Protein AF-A0AA38J2L6-F1 (afdb_monomer)

Radius of gyration: 23.01 Å; Cα contacts (8 Å, |Δi|>4): 54; chains: 1; bounding box: 29×36×62 Å

Sequence (92 aa):
MVNFSNSEHVDMVIFYGIADGNARLSRELWIEHFPNRAISCARTFTSMVQHLRYHGTFKPQTHNLNRNRTERILQAEKQILDRVEEDPNIST

Structure (mmCIF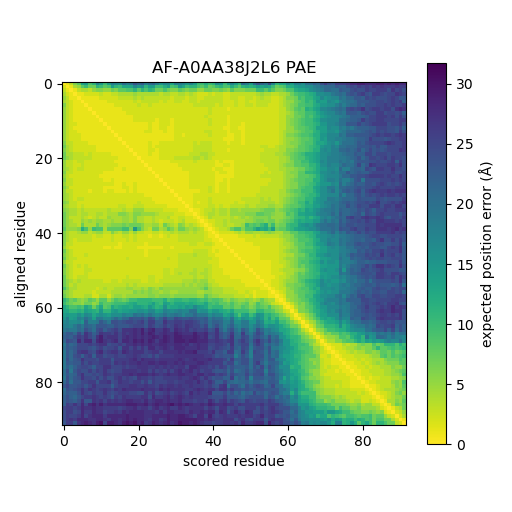, N/CA/C/O backbone):
data_AF-A0AA38J2L6-F1
#
_entry.id   AF-A0AA38J2L6-F1
#
loop_
_atom_site.group_PDB
_atom_site.id
_atom_site.type_symbol
_atom_site.label_atom_id
_atom_site.label_alt_id
_atom_site.label_comp_id
_atom_site.label_asym_id
_atom_site.label_entity_id
_atom_site.label_seq_id
_atom_site.pdbx_PDB_ins_code
_atom_site.Cartn_x
_atom_site.Cartn_y
_atom_site.Cartn_z
_atom_site.occupancy
_atom_site.B_iso_or_equiv
_atom_site.auth_seq_id
_atom_site.auth_comp_id
_atom_site.auth_asym_id
_atom_site.auth_atom_id
_atom_site.pdbx_PDB_model_num
ATOM 1 N N . MET A 1 1 ? 3.246 8.384 8.714 1.00 55.06 1 MET A N 1
ATOM 2 C CA . MET A 1 1 ? 2.990 7.380 7.656 1.00 55.06 1 MET A CA 1
ATOM 3 C C . MET A 1 1 ? 2.587 8.162 6.416 1.00 55.06 1 MET A C 1
ATOM 5 O O . MET A 1 1 ? 1.842 9.118 6.578 1.00 55.06 1 MET A O 1
ATOM 9 N N . VAL A 1 2 ? 3.147 7.873 5.240 1.00 69.69 2 VAL A N 1
ATOM 10 C CA . VAL A 1 2 ? 2.793 8.610 4.011 1.00 69.69 2 VAL A CA 1
ATOM 11 C C . VAL A 1 2 ? 1.325 8.333 3.684 1.00 69.69 2 VAL A C 1
ATOM 13 O 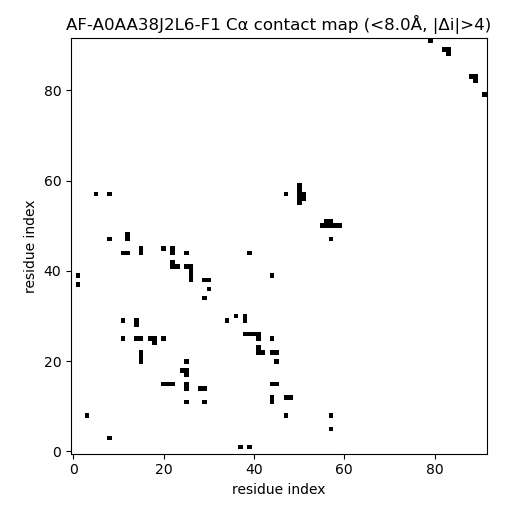O . VAL A 1 2 ? 0.921 7.171 3.654 1.00 69.69 2 VAL A O 1
ATOM 16 N N . ASN A 1 3 ? 0.538 9.388 3.476 1.00 81.31 3 ASN A N 1
ATOM 17 C CA . ASN A 1 3 ? -0.861 9.272 3.079 1.00 81.31 3 ASN A CA 1
ATOM 18 C C . ASN A 1 3 ? -0.937 9.256 1.554 1.00 81.31 3 ASN A C 1
ATOM 20 O O . ASN A 1 3 ? -0.791 10.296 0.920 1.00 81.31 3 ASN A O 1
ATOM 24 N N . PHE A 1 4 ? -1.157 8.076 0.984 1.00 87.44 4 PHE A N 1
ATOM 25 C CA . PHE A 1 4 ? -1.389 7.919 -0.448 1.00 87.44 4 PHE A CA 1
ATOM 26 C C . PHE A 1 4 ? -2.850 8.232 -0.787 1.00 87.44 4 PHE A C 1
ATOM 28 O O . PHE A 1 4 ? -3.767 7.938 -0.016 1.00 87.44 4 PHE A O 1
ATOM 35 N N . SER A 1 5 ? -3.087 8.821 -1.951 1.00 90.62 5 SER A N 1
ATOM 36 C CA . SER A 1 5 ? -4.429 8.990 -2.513 1.00 90.62 5 SER A CA 1
ATOM 37 C C . SER A 1 5 ? -5.016 7.643 -2.952 1.00 90.62 5 SER A C 1
ATOM 39 O O . SER A 1 5 ? -4.288 6.673 -3.153 1.00 90.62 5 SER A O 1
ATOM 41 N N . ASN A 1 6 ? -6.336 7.549 -3.141 1.00 90.50 6 ASN A N 1
ATOM 42 C CA . ASN A 1 6 ? -6.944 6.318 -3.669 1.00 90.50 6 ASN A CA 1
ATOM 43 C C . ASN A 1 6 ? -6.400 5.948 -5.061 1.00 90.50 6 ASN A C 1
ATOM 45 O O . ASN A 1 6 ? -6.257 4.766 -5.348 1.00 90.50 6 ASN A O 1
ATOM 49 N N . SER A 1 7 ? -6.062 6.937 -5.899 1.00 92.69 7 SER A N 1
ATOM 50 C CA . SER A 1 7 ? -5.432 6.684 -7.203 1.00 92.69 7 SER A CA 1
ATOM 51 C C . SER A 1 7 ? -4.083 5.994 -7.031 1.00 92.69 7 SER A C 1
ATOM 53 O O . SER A 1 7 ? -3.825 4.978 -7.663 1.00 92.69 7 SER A O 1
ATOM 55 N N . GLU A 1 8 ? -3.247 6.498 -6.122 1.00 93.06 8 GLU A N 1
ATOM 56 C CA . GLU A 1 8 ? -1.947 5.888 -5.841 1.00 93.06 8 GLU A CA 1
ATOM 57 C C . GLU A 1 8 ? -2.089 4.495 -5.226 1.00 93.06 8 GLU A C 1
ATOM 59 O O . GLU A 1 8 ? -1.315 3.606 -5.559 1.00 93.06 8 GLU A O 1
ATOM 64 N N . HIS A 1 9 ? -3.091 4.273 -4.373 1.00 92.44 9 HIS A N 1
ATOM 65 C CA . HIS A 1 9 ? -3.384 2.943 -3.841 1.00 92.44 9 HIS A CA 1
ATOM 66 C C . HIS A 1 9 ? -3.735 1.940 -4.949 1.00 92.44 9 HI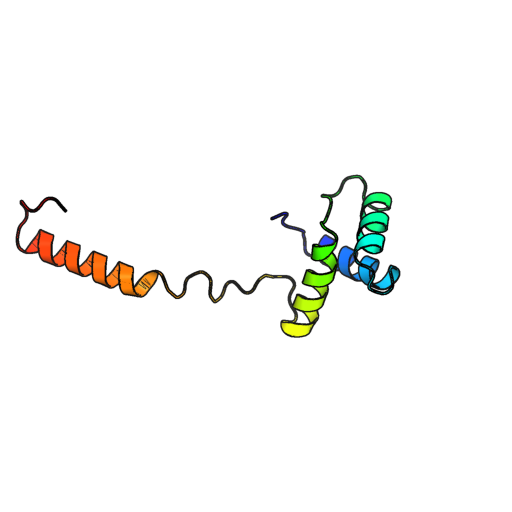S A C 1
ATOM 68 O O . HIS A 1 9 ? -3.253 0.808 -4.923 1.00 92.44 9 HIS A O 1
ATOM 74 N N . VAL A 1 10 ? -4.556 2.344 -5.923 1.00 94.50 10 VAL A N 1
ATOM 75 C CA . VAL A 1 10 ? -4.908 1.497 -7.072 1.00 94.50 10 VAL A CA 1
ATOM 76 C C . VAL A 1 10 ? -3.670 1.189 -7.907 1.00 94.50 10 VAL A C 1
ATOM 78 O O . VAL A 1 10 ? -3.411 0.019 -8.189 1.00 94.50 10 VAL A O 1
ATOM 81 N N . ASP A 1 11 ? -2.868 2.205 -8.221 1.00 95.25 11 ASP A N 1
ATOM 82 C CA . ASP A 1 11 ? -1.619 2.022 -8.960 1.00 95.25 11 ASP A CA 1
ATOM 83 C C . ASP A 1 11 ? -0.689 1.042 -8.219 1.00 95.25 11 ASP A C 1
ATOM 85 O O . ASP A 1 11 ? -0.150 0.117 -8.821 1.00 95.25 11 ASP A O 1
ATOM 89 N N . MET A 1 12 ? -0.559 1.151 -6.892 1.00 94.19 12 MET A N 1
ATOM 90 C CA . MET A 1 12 ? 0.249 0.211 -6.106 1.00 94.19 12 MET A CA 1
ATOM 91 C C . MET A 1 12 ? -0.260 -1.230 -6.187 1.00 94.19 12 MET A C 1
ATOM 93 O O . MET A 1 12 ? 0.550 -2.151 -6.286 1.00 94.19 12 MET A O 1
ATOM 97 N N . VAL A 1 13 ? -1.577 -1.450 -6.170 1.00 95.69 13 VAL A N 1
ATOM 98 C CA . VAL A 1 13 ? -2.156 -2.795 -6.336 1.00 95.69 13 VAL A CA 1
ATOM 99 C C . VAL A 1 13 ? -1.848 -3.354 -7.727 1.00 95.69 13 VAL A C 1
ATOM 101 O O . VAL A 1 13 ? -1.492 -4.527 -7.838 1.00 95.69 13 VAL A O 1
ATOM 104 N N . ILE A 1 14 ? -1.922 -2.520 -8.769 1.00 96.62 14 ILE A N 1
ATOM 105 C CA . ILE A 1 14 ? -1.574 -2.907 -10.144 1.00 96.62 14 ILE A CA 1
ATOM 106 C C . ILE A 1 14 ? -0.100 -3.320 -10.221 1.00 96.62 14 ILE A C 1
ATOM 108 O O . ILE A 1 14 ? 0.201 -4.417 -10.686 1.00 96.62 14 ILE A O 1
ATOM 112 N N . PHE A 1 15 ? 0.815 -2.498 -9.700 1.00 96.25 15 PHE A N 1
ATOM 113 C CA . PHE A 1 15 ? 2.249 -2.804 -9.697 1.00 96.25 15 PHE A CA 1
ATOM 114 C C . PHE A 1 15 ? 2.599 -4.034 -8.856 1.00 96.25 15 PHE A C 1
ATOM 116 O O . PHE A 1 15 ? 3.480 -4.802 -9.237 1.00 96.25 15 PHE A O 1
ATOM 123 N N . TYR A 1 16 ? 1.875 -4.272 -7.761 1.00 96.81 16 TYR A N 1
ATOM 124 C CA . TYR A 1 16 ? 2.011 -5.505 -6.989 1.00 96.81 16 TYR A CA 1
ATOM 125 C C . TYR A 1 16 ? 1.576 -6.744 -7.776 1.00 96.81 16 TYR A C 1
ATOM 127 O O . TYR A 1 16 ? 2.199 -7.797 -7.649 1.00 96.81 16 TYR A O 1
ATOM 135 N N . GLY A 1 17 ? 0.546 -6.614 -8.616 1.00 96.88 17 GLY A N 1
ATOM 136 C CA . GLY A 1 17 ? 0.132 -7.653 -9.557 1.00 96.88 17 GLY A CA 1
ATOM 137 C C . GLY A 1 17 ? 1.155 -7.892 -10.670 1.00 96.88 17 GLY A C 1
ATOM 138 O O . GLY A 1 17 ? 1.505 -9.038 -10.928 1.00 96.88 17 GLY A O 1
ATOM 139 N N . ILE A 1 18 ? 1.685 -6.826 -11.283 1.00 97.38 18 ILE A N 1
ATOM 140 C CA . ILE A 1 18 ? 2.737 -6.907 -12.319 1.00 97.38 18 ILE A CA 1
ATOM 141 C C . ILE A 1 18 ? 3.988 -7.608 -11.776 1.00 97.38 18 ILE A C 1
ATOM 143 O O . ILE A 1 18 ? 4.612 -8.402 -12.472 1.00 97.38 18 ILE A O 1
ATOM 147 N N . ALA A 1 19 ? 4.335 -7.338 -10.520 1.00 97.38 19 ALA A N 1
ATOM 148 C CA . ALA A 1 19 ? 5.469 -7.947 -9.841 1.00 97.38 19 ALA A CA 1
ATOM 149 C C . ALA A 1 19 ? 5.192 -9.364 -9.296 1.00 97.38 19 ALA A C 1
ATOM 151 O O . ALA A 1 19 ? 5.982 -9.847 -8.484 1.00 97.38 19 ALA A O 1
ATOM 152 N N . ASP A 1 20 ? 4.075 -10.000 -9.664 1.00 97.06 20 ASP A N 1
ATOM 153 C CA . ASP A 1 20 ? 3.662 -11.333 -9.195 1.00 97.06 20 ASP A CA 1
ATOM 154 C C . ASP A 1 20 ? 3.677 -11.467 -7.656 1.00 97.06 20 ASP A C 1
ATOM 156 O O . ASP A 1 20 ? 4.163 -12.426 -7.060 1.00 97.06 20 ASP A O 1
ATOM 160 N N . GLY A 1 21 ? 3.212 -10.421 -6.968 1.00 95.69 21 GLY A N 1
ATOM 161 C CA . GLY A 1 21 ? 3.190 -10.361 -5.507 1.00 95.69 21 GLY A CA 1
ATOM 162 C C . GLY A 1 21 ? 4.547 -10.085 -4.843 1.00 95.69 21 GLY A C 1
ATOM 163 O O . GLY A 1 21 ? 4.644 -10.089 -3.607 1.00 95.69 21 GLY A O 1
ATOM 164 N N . ASN A 1 22 ? 5.602 -9.796 -5.611 1.00 97.31 22 ASN A N 1
ATOM 165 C CA . ASN A 1 22 ? 6.902 -9.417 -5.067 1.00 97.31 22 ASN A CA 1
ATOM 166 C C . ASN A 1 22 ? 6.933 -7.934 -4.670 1.00 97.31 22 ASN A C 1
ATOM 168 O O . ASN A 1 22 ? 7.102 -7.032 -5.493 1.00 97.31 22 ASN A O 1
ATOM 172 N N . ALA A 1 23 ? 6.848 -7.679 -3.366 1.00 95.88 23 ALA A N 1
ATOM 173 C CA . ALA A 1 23 ? 6.825 -6.336 -2.792 1.00 95.88 23 ALA A CA 1
ATOM 174 C C . ALA A 1 23 ? 8.081 -5.493 -3.085 1.00 95.88 23 ALA A C 1
ATOM 176 O O . ALA A 1 23 ? 7.991 -4.267 -3.182 1.00 95.88 23 ALA A O 1
ATOM 177 N N . ARG A 1 24 ? 9.261 -6.120 -3.204 1.00 96.44 24 ARG A N 1
ATOM 178 C CA . ARG A 1 24 ? 10.510 -5.390 -3.468 1.00 96.44 24 ARG A CA 1
ATOM 179 C C . ARG A 1 24 ? 10.563 -4.933 -4.919 1.00 96.44 24 ARG A C 1
ATOM 181 O O . ARG A 1 24 ? 10.801 -3.756 -5.165 1.00 96.44 24 ARG A O 1
ATOM 188 N N . LEU A 1 25 ? 10.250 -5.844 -5.837 1.00 97.38 25 LEU A N 1
ATOM 189 C CA . LEU A 1 25 ? 10.159 -5.540 -7.261 1.00 97.38 25 LEU A CA 1
ATOM 190 C C . LEU A 1 25 ? 9.063 -4.500 -7.536 1.00 97.38 25 LEU A C 1
ATOM 192 O O . LEU A 1 25 ? 9.288 -3.552 -8.275 1.00 97.38 25 LEU A O 1
ATOM 196 N N . SER A 1 26 ? 7.918 -4.599 -6.852 1.00 96.75 26 SER A N 1
ATOM 197 C CA . SER A 1 26 ? 6.836 -3.603 -6.946 1.00 96.75 26 SER A CA 1
ATOM 198 C C . SER A 1 26 ? 7.315 -2.190 -6.616 1.00 96.75 26 SER A C 1
ATOM 200 O O . SER A 1 26 ? 6.928 -1.226 -7.268 1.00 96.75 26 SER A O 1
ATOM 202 N N . ARG A 1 27 ? 8.172 -2.059 -5.595 1.00 95.31 27 ARG A N 1
ATOM 203 C CA . ARG A 1 27 ? 8.757 -0.775 -5.201 1.00 95.31 27 ARG A CA 1
ATOM 204 C C . ARG A 1 27 ? 9.740 -0.257 -6.247 1.00 95.31 27 ARG A C 1
ATOM 206 O O . ARG A 1 27 ? 9.744 0.940 -6.507 1.00 95.31 27 ARG A O 1
ATOM 213 N N . GLU A 1 28 ? 10.583 -1.126 -6.793 1.00 96.06 28 GLU A N 1
ATOM 214 C CA . GLU A 1 28 ? 11.536 -0.759 -7.847 1.00 96.06 28 GLU A CA 1
ATOM 215 C C . GLU A 1 28 ? 10.780 -0.224 -9.075 1.00 96.06 28 GLU A C 1
ATOM 217 O O . GLU A 1 28 ? 11.021 0.911 -9.483 1.00 96.06 28 GLU A O 1
ATOM 222 N N . LEU A 1 29 ? 9.759 -0.955 -9.536 1.00 96.00 29 LEU A N 1
ATOM 223 C CA . LEU A 1 29 ? 8.883 -0.530 -10.632 1.00 96.00 29 LEU A CA 1
ATOM 224 C C . LEU A 1 29 ? 8.120 0.768 -10.317 1.00 96.00 29 LEU A C 1
ATOM 226 O O . LEU A 1 29 ? 7.977 1.630 -11.178 1.00 96.00 29 LEU A O 1
ATOM 230 N N . TRP A 1 30 ? 7.648 0.947 -9.080 1.00 95.12 30 TRP A N 1
ATOM 231 C CA . TRP A 1 30 ? 6.975 2.181 -8.661 1.00 95.12 30 TRP A CA 1
ATOM 232 C C . TRP A 1 30 ? 7.885 3.407 -8.754 1.00 95.12 30 TRP A C 1
ATOM 234 O O . TRP A 1 30 ? 7.454 4.455 -9.230 1.00 95.12 30 TRP A O 1
ATOM 244 N N . ILE A 1 31 ? 9.133 3.284 -8.292 1.00 94.75 31 ILE A N 1
ATOM 245 C CA . ILE A 1 31 ? 10.118 4.373 -8.340 1.00 94.75 31 ILE A CA 1
ATOM 246 C C . ILE A 1 31 ? 10.466 4.710 -9.792 1.00 94.75 31 ILE A C 1
ATOM 248 O O . ILE A 1 31 ? 10.574 5.886 -10.131 1.00 94.75 31 ILE A O 1
ATOM 252 N N . GLU A 1 32 ? 10.610 3.690 -10.638 1.00 95.31 32 GLU A N 1
ATOM 253 C CA . GLU A 1 32 ? 10.904 3.853 -12.062 1.00 95.31 32 GLU A CA 1
ATOM 254 C C . GLU A 1 32 ? 9.760 4.554 -12.811 1.00 95.31 32 GLU A C 1
ATOM 256 O O . GLU A 1 32 ? 9.994 5.515 -13.543 1.00 95.31 32 GLU A O 1
ATOM 261 N N . HIS A 1 33 ? 8.514 4.127 -12.590 1.00 95.25 33 HIS A N 1
ATOM 262 C CA . HIS A 1 33 ? 7.351 4.679 -13.287 1.00 95.25 33 HIS A CA 1
ATOM 263 C C . HIS A 1 33 ? 6.869 6.023 -12.733 1.00 95.25 33 HIS A C 1
ATOM 265 O O . HIS A 1 33 ? 6.305 6.829 -13.477 1.00 95.25 33 HIS A O 1
ATOM 271 N N . PHE A 1 34 ? 7.062 6.279 -11.438 1.00 93.25 34 PHE A N 1
ATOM 272 C CA . PHE A 1 34 ? 6.565 7.480 -10.770 1.00 93.25 34 PHE A CA 1
ATOM 273 C C . PHE A 1 34 ? 7.670 8.220 -10.002 1.00 93.25 34 PHE A C 1
ATOM 275 O O . PHE A 1 34 ? 7.589 8.353 -8.777 1.00 93.25 34 PHE A O 1
ATOM 282 N N . PRO A 1 35 ? 8.665 8.797 -10.702 1.00 89.50 35 PRO A N 1
ATOM 283 C CA . PRO A 1 35 ? 9.814 9.440 -10.061 1.00 89.50 35 PRO A CA 1
ATOM 284 C C . PRO A 1 35 ? 9.435 10.650 -9.189 1.00 89.50 35 PRO A C 1
ATOM 286 O O . PRO A 1 35 ? 10.146 10.981 -8.247 1.00 89.50 35 PRO A O 1
ATOM 289 N N . ASN A 1 36 ? 8.294 11.292 -9.470 1.00 91.75 36 ASN A N 1
ATOM 290 C CA . ASN A 1 36 ? 7.811 12.472 -8.742 1.00 91.75 36 ASN A CA 1
ATOM 291 C C . ASN A 1 36 ? 6.847 12.143 -7.587 1.00 91.75 36 ASN A C 1
ATOM 293 O O . ASN A 1 36 ? 6.340 13.060 -6.940 1.00 91.75 36 ASN A O 1
ATOM 297 N N . ARG A 1 37 ? 6.532 10.863 -7.345 1.00 89.25 37 ARG A N 1
ATOM 298 C CA . ARG A 1 37 ? 5.619 10.455 -6.265 1.00 89.25 37 ARG A CA 1
ATOM 299 C C . ARG A 1 37 ? 6.389 10.061 -5.011 1.00 89.25 37 ARG A C 1
ATOM 301 O O . ARG A 1 37 ? 7.577 9.750 -5.047 1.00 89.25 37 ARG A O 1
ATOM 308 N N . ALA A 1 38 ? 5.689 10.045 -3.879 1.00 86.81 38 ALA A N 1
ATOM 309 C CA . ALA A 1 38 ? 6.283 9.597 -2.630 1.00 86.81 38 ALA A CA 1
ATOM 310 C C . ALA A 1 38 ? 6.733 8.130 -2.735 1.00 86.81 38 ALA A C 1
ATOM 312 O O . ALA A 1 38 ? 6.004 7.259 -3.220 1.00 86.81 38 ALA A O 1
ATOM 313 N N . ILE A 1 39 ? 7.944 7.856 -2.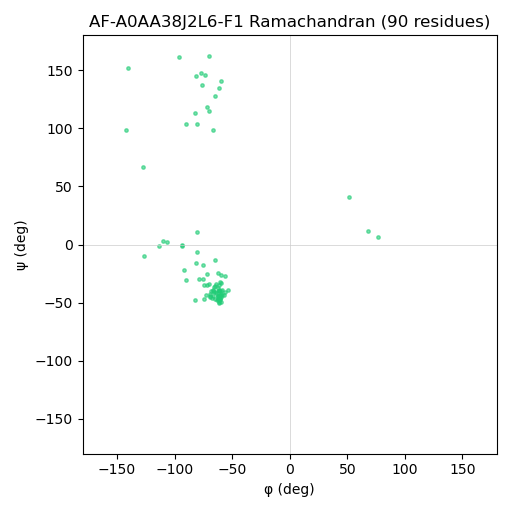246 1.00 83.38 39 ILE A N 1
ATOM 314 C CA . ILE A 1 39 ? 8.510 6.509 -2.245 1.00 83.38 39 ILE A CA 1
ATOM 315 C C . ILE A 1 39 ? 7.771 5.668 -1.205 1.00 83.38 39 ILE A C 1
ATOM 317 O O . ILE A 1 39 ? 7.813 5.942 -0.002 1.00 83.38 39 ILE A O 1
ATOM 321 N N . SER A 1 40 ? 7.112 4.610 -1.664 1.00 79.44 40 SER A N 1
ATOM 322 C CA . SER A 1 40 ? 6.491 3.616 -0.799 1.00 79.44 40 SER A CA 1
ATOM 323 C C . SER A 1 40 ? 7.537 2.659 -0.212 1.00 79.44 40 SER A C 1
ATOM 325 O O . SER A 1 40 ? 8.565 2.334 -0.817 1.00 79.44 40 SER A O 1
ATOM 327 N N . CYS A 1 41 ? 7.289 2.192 1.013 1.00 89.56 41 CYS A N 1
ATOM 328 C CA . CYS A 1 41 ? 8.014 1.051 1.562 1.00 89.56 41 CYS A CA 1
ATOM 329 C C . CYS A 1 41 ? 7.502 -0.222 0.875 1.00 89.56 41 CYS A C 1
ATOM 331 O O . CYS A 1 41 ? 6.311 -0.325 0.597 1.00 89.56 41 CYS A O 1
ATOM 333 N N . ALA A 1 42 ? 8.358 -1.225 0.655 1.00 91.75 42 ALA A N 1
ATOM 334 C CA . ALA A 1 42 ? 7.933 -2.497 0.058 1.00 91.75 42 ALA A CA 1
ATOM 335 C C . ALA A 1 42 ? 6.751 -3.124 0.830 1.00 91.75 42 ALA A C 1
ATOM 337 O O . ALA A 1 42 ? 5.778 -3.582 0.239 1.00 91.75 42 ALA A O 1
ATOM 338 N N . ARG A 1 43 ? 6.767 -3.040 2.169 1.00 92.25 43 ARG A N 1
ATOM 339 C CA . ARG A 1 43 ? 5.673 -3.538 3.022 1.00 92.25 43 ARG A CA 1
ATOM 340 C C . ARG A 1 43 ? 4.324 -2.863 2.729 1.00 92.25 43 ARG A C 1
ATOM 342 O O . ARG A 1 43 ? 3.288 -3.481 2.963 1.00 92.25 43 ARG A O 1
ATOM 349 N N . THR A 1 44 ? 4.319 -1.632 2.216 1.00 91.94 44 THR A N 1
ATOM 350 C CA . THR A 1 44 ? 3.090 -0.902 1.887 1.00 91.94 44 THR A CA 1
ATOM 351 C C . THR A 1 44 ? 2.253 -1.660 0.854 1.00 91.94 44 THR A C 1
ATOM 353 O O . THR A 1 44 ? 1.052 -1.801 1.057 1.00 91.94 44 THR A O 1
ATOM 356 N N . PHE A 1 45 ? 2.875 -2.235 -0.180 1.00 94.12 45 PHE A N 1
ATOM 357 C CA . PHE A 1 45 ? 2.175 -2.998 -1.221 1.00 94.12 45 PHE A CA 1
ATOM 358 C C . PHE A 1 45 ? 1.446 -4.219 -0.648 1.00 94.12 45 PHE A C 1
ATOM 360 O O . PHE A 1 45 ? 0.247 -4.401 -0.859 1.00 94.12 45 PHE A O 1
ATOM 367 N N . THR A 1 46 ? 2.149 -5.017 0.161 1.00 94.50 46 THR A N 1
ATOM 368 C CA . THR A 1 46 ? 1.563 -6.190 0.822 1.00 94.50 46 THR A CA 1
ATOM 369 C C . THR A 1 46 ? 0.440 -5.792 1.776 1.00 94.50 46 THR A C 1
ATOM 371 O O . THR A 1 46 ? -0.628 -6.403 1.762 1.00 94.50 46 THR A O 1
ATOM 374 N N . SER A 1 47 ? 0.656 -4.742 2.575 1.00 91.00 47 SER A N 1
ATOM 375 C CA . SER A 1 47 ? -0.335 -4.229 3.524 1.00 91.00 47 SER A CA 1
ATOM 376 C C . SER A 1 47 ? -1.617 -3.793 2.812 1.00 91.00 47 SER A C 1
ATOM 378 O O . SER A 1 47 ? -2.706 -4.150 3.251 1.00 91.00 47 SER A O 1
ATOM 380 N N . MET A 1 48 ? -1.512 -3.069 1.694 1.00 91.25 48 MET A N 1
ATOM 381 C CA . MET A 1 48 ? -2.677 -2.620 0.923 1.00 91.25 48 MET A CA 1
ATOM 382 C C . MET A 1 48 ? -3.516 -3.794 0.416 1.00 91.25 48 MET A C 1
ATOM 384 O O . MET A 1 48 ? -4.732 -3.807 0.600 1.00 91.25 48 MET A O 1
ATOM 388 N N . VAL A 1 49 ? -2.876 -4.811 -0.167 1.00 93.62 49 VAL A N 1
ATOM 389 C CA . VAL A 1 49 ? -3.589 -5.989 -0.680 1.00 93.62 49 VAL A CA 1
ATOM 390 C C . VAL A 1 49 ? -4.218 -6.801 0.448 1.00 93.62 49 VAL A C 1
ATOM 392 O O . VAL A 1 49 ? -5.347 -7.266 0.302 1.00 93.62 49 VAL A O 1
ATOM 395 N N . GLN A 1 50 ? -3.542 -6.945 1.589 1.00 92.75 50 GLN A N 1
ATOM 396 C CA . GLN A 1 50 ? -4.127 -7.590 2.767 1.00 92.75 50 GLN A CA 1
ATOM 397 C C . GLN A 1 50 ? -5.350 -6.821 3.275 1.00 92.75 50 GLN A C 1
ATOM 399 O O . GLN A 1 50 ? -6.400 -7.422 3.488 1.00 92.75 50 GLN A O 1
ATOM 404 N N . HIS A 1 51 ? -5.254 -5.498 3.405 1.00 89.56 51 HIS A N 1
ATOM 405 C CA . HIS A 1 51 ? -6.378 -4.660 3.818 1.00 89.56 51 HIS A CA 1
ATOM 406 C C . HIS A 1 51 ? -7.572 -4.775 2.866 1.00 89.56 51 HIS A C 1
ATOM 408 O O . HIS A 1 51 ? -8.703 -4.936 3.324 1.00 89.56 51 HIS A O 1
ATOM 414 N N . LEU A 1 52 ? -7.335 -4.774 1.553 1.00 92.44 52 LEU A N 1
ATOM 415 C CA . LEU A 1 52 ? -8.394 -5.008 0.573 1.00 92.44 52 LEU A CA 1
ATOM 416 C C . LEU A 1 52 ? -9.015 -6.400 0.710 1.00 92.44 52 LEU A C 1
ATOM 418 O O . LEU A 1 52 ? -10.236 -6.517 0.693 1.00 92.44 52 LEU A O 1
ATOM 422 N N . ARG A 1 53 ? -8.202 -7.447 0.886 1.00 93.00 53 ARG A N 1
ATOM 423 C CA . ARG A 1 53 ? -8.695 -8.827 1.032 1.00 93.00 53 ARG A CA 1
ATOM 424 C C . ARG A 1 53 ? -9.536 -9.024 2.293 1.00 93.00 53 ARG A C 1
ATOM 426 O O . ARG A 1 53 ? -10.552 -9.703 2.229 1.00 93.00 53 ARG A O 1
ATOM 433 N N . TYR A 1 54 ? -9.115 -8.455 3.421 1.00 92.81 54 TYR A N 1
ATOM 434 C CA . TYR A 1 54 ? -9.775 -8.681 4.711 1.00 92.81 54 TYR A CA 1
ATOM 435 C C . TYR A 1 54 ? -10.893 -7.683 5.018 1.00 92.81 54 TYR A C 1
ATOM 437 O O . TYR A 1 54 ? -11.839 -8.027 5.723 1.00 92.81 54 TYR A O 1
ATOM 445 N N . HIS A 1 55 ? -10.792 -6.449 4.523 1.00 88.81 55 HIS A N 1
ATOM 446 C CA . HIS A 1 55 ? -11.696 -5.360 4.904 1.00 88.81 55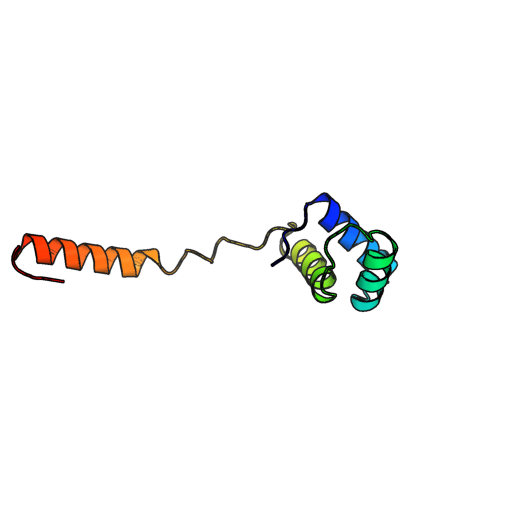 HIS A CA 1
ATOM 447 C C . HIS A 1 55 ? -12.368 -4.667 3.719 1.00 88.81 55 HIS A C 1
ATOM 449 O O . HIS A 1 55 ? -13.244 -3.836 3.941 1.00 88.81 55 HIS A O 1
ATOM 455 N N . GLY A 1 56 ? -11.957 -4.946 2.478 1.00 90.62 56 GLY A N 1
ATOM 456 C CA . GLY A 1 56 ? -12.528 -4.319 1.283 1.00 90.62 56 GLY A CA 1
ATOM 457 C C . GLY A 1 56 ? -12.235 -2.822 1.143 1.00 90.62 56 GLY A C 1
ATOM 458 O O . GLY A 1 56 ? -12.846 -2.160 0.310 1.00 90.62 56 GLY A O 1
ATOM 459 N N . THR A 1 57 ? -11.326 -2.254 1.947 1.00 89.25 57 THR A N 1
ATOM 460 C CA . THR A 1 57 ? -11.004 -0.818 1.901 1.00 89.25 57 THR A CA 1
ATOM 461 C C . THR A 1 57 ? -9.507 -0.564 2.071 1.00 89.25 57 THR A C 1
ATOM 463 O O . THR A 1 57 ? -8.818 -1.318 2.755 1.00 89.25 57 THR A O 1
ATOM 466 N N . PHE A 1 58 ? -9.012 0.535 1.491 1.00 84.12 58 PHE A N 1
ATOM 467 C CA . PHE A 1 58 ? -7.643 1.024 1.710 1.00 84.12 58 PHE A CA 1
ATOM 468 C C . PHE A 1 58 ? -7.449 1.710 3.065 1.00 84.12 58 PHE A C 1
ATOM 470 O O . PHE A 1 58 ? -6.319 1.919 3.504 1.00 84.12 58 PHE A O 1
ATOM 477 N N . LYS A 1 59 ? -8.540 2.109 3.727 1.00 76.12 59 LYS A N 1
ATOM 478 C CA . LYS A 1 59 ? -8.457 2.866 4.973 1.00 76.12 59 LYS A CA 1
ATOM 479 C C . LYS A 1 59 ? -8.078 1.932 6.128 1.00 76.12 59 LYS A C 1
ATOM 481 O O . LYS A 1 59 ? -8.650 0.846 6.250 1.00 76.12 59 LYS A O 1
ATOM 486 N N . PRO A 1 60 ? -7.168 2.357 7.022 1.00 66.94 60 PRO A N 1
ATOM 487 C CA . PRO A 1 60 ? -6.970 1.655 8.277 1.00 66.94 60 PRO A CA 1
ATOM 488 C C . PRO A 1 60 ? -8.278 1.650 9.079 1.00 66.94 60 PRO A C 1
ATOM 490 O O . PRO A 1 60 ? -8.998 2.650 9.116 1.00 66.94 60 PRO A O 1
ATOM 493 N N . GLN A 1 61 ? -8.579 0.535 9.744 1.00 64.00 61 GLN A N 1
ATOM 494 C CA . GLN A 1 61 ? -9.706 0.439 10.671 1.00 64.00 61 GLN A CA 1
ATOM 495 C C . GLN A 1 61 ? -9.443 1.343 11.885 1.00 64.00 61 GLN A C 1
ATOM 497 O O . GLN A 1 61 ? -8.731 0.976 12.816 1.00 64.00 61 GLN A O 1
ATOM 502 N N . THR A 1 62 ? -10.023 2.542 11.887 1.00 64.06 62 THR A N 1
ATOM 503 C CA . THR A 1 62 ? -9.911 3.501 12.999 1.00 64.06 62 THR A CA 1
ATOM 504 C C . THR A 1 62 ? -10.857 3.193 14.159 1.00 64.06 62 THR A C 1
ATOM 506 O O . THR A 1 62 ? -10.752 3.823 15.209 1.00 64.06 62 THR A O 1
ATOM 509 N N . HIS A 1 63 ? -11.749 2.203 14.012 1.00 56.72 63 HIS A N 1
ATOM 510 C CA . HIS A 1 63 ? -12.811 1.901 14.978 1.00 56.72 63 HIS A CA 1
ATOM 511 C C . HIS A 1 63 ? -12.278 1.636 16.404 1.00 56.72 63 HIS A C 1
ATOM 513 O O . HIS A 1 63 ? -12.967 1.917 17.385 1.00 56.72 63 HIS A O 1
ATOM 519 N N . ASN A 1 64 ? -11.037 1.165 16.551 1.00 53.22 64 ASN A N 1
ATOM 520 C CA . ASN A 1 64 ? -10.460 0.825 17.854 1.00 53.22 64 ASN A CA 1
ATOM 521 C C . ASN A 1 64 ? -9.399 1.807 18.374 1.00 53.22 64 ASN A C 1
ATOM 523 O O . ASN A 1 64 ? -8.879 1.584 19.463 1.00 53.22 64 ASN A O 1
ATOM 527 N N . LEU A 1 65 ? -9.092 2.908 17.672 1.00 55.47 65 LEU A N 1
ATOM 528 C CA . LEU A 1 65 ? -8.100 3.873 18.179 1.00 55.47 65 LEU A CA 1
ATOM 529 C C . LEU A 1 65 ? -8.611 4.690 19.382 1.00 55.47 65 LEU A C 1
ATOM 531 O O . LEU A 1 65 ? -7.810 5.122 20.202 1.00 55.47 65 LEU A O 1
ATOM 535 N N . ASN A 1 66 ? -9.930 4.859 19.519 1.00 55.56 66 ASN A N 1
ATOM 536 C CA . ASN A 1 66 ? -10.541 5.720 20.542 1.00 55.56 66 ASN A CA 1
ATOM 537 C C . ASN A 1 66 ? -11.296 4.969 21.650 1.00 55.56 66 ASN A C 1
ATOM 539 O O . ASN A 1 66 ? -11.892 5.606 22.513 1.00 55.56 66 ASN A O 1
ATOM 543 N N . ARG A 1 67 ? -11.310 3.629 21.659 1.00 52.16 67 ARG A N 1
ATOM 544 C CA . ARG A 1 67 ? -12.279 2.886 22.488 1.00 52.16 67 ARG A CA 1
ATOM 545 C C . ARG A 1 67 ? -11.923 2.720 23.968 1.00 52.16 67 ARG A C 1
ATOM 547 O O . ARG A 1 67 ? -12.821 2.453 24.748 1.00 52.16 67 ARG A O 1
ATOM 554 N N . ASN A 1 68 ? -10.673 2.948 24.374 1.00 55.31 68 ASN A N 1
ATOM 555 C CA . ASN A 1 68 ? -10.250 2.696 25.763 1.00 55.31 68 ASN A CA 1
ATOM 556 C C . ASN A 1 68 ? -9.869 3.952 26.556 1.00 55.31 68 ASN A C 1
ATOM 558 O O . ASN A 1 68 ? -9.504 3.842 27.725 1.00 55.31 68 ASN A O 1
ATOM 562 N N . ARG A 1 69 ? -9.922 5.144 25.948 1.00 54.03 69 ARG A N 1
ATOM 563 C CA . ARG A 1 69 ? -9.526 6.381 26.638 1.00 54.03 69 ARG A CA 1
ATOM 564 C C . ARG A 1 69 ? -10.697 7.084 27.326 1.00 54.03 69 ARG A C 1
ATOM 566 O O . ARG A 1 69 ? -10.465 7.838 28.257 1.00 54.03 69 ARG A O 1
ATOM 573 N N . THR A 1 70 ? -11.932 6.828 26.903 1.00 60.50 70 THR A N 1
ATOM 574 C CA . THR A 1 70 ? -13.073 7.674 27.271 1.00 60.50 70 THR A CA 1
ATOM 575 C C . THR A 1 70 ? -13.649 7.336 28.643 1.00 60.50 70 THR A C 1
ATOM 577 O O . THR A 1 70 ? -13.808 8.235 29.449 1.00 60.50 70 THR A O 1
ATOM 580 N N . GLU A 1 71 ? -13.907 6.070 28.980 1.00 62.78 71 GLU A N 1
ATOM 581 C CA . GLU A 1 71 ? -14.619 5.757 30.236 1.00 62.78 71 GLU A CA 1
ATOM 582 C C . GLU A 1 71 ? -13.791 6.046 31.493 1.00 62.78 71 GLU A C 1
ATOM 584 O O . GLU A 1 71 ? -14.289 6.669 32.427 1.00 62.78 71 GLU A O 1
ATOM 589 N N . ARG A 1 72 ? -12.507 5.662 31.509 1.00 64.56 72 ARG A N 1
ATOM 590 C CA . ARG A 1 72 ? -11.630 5.892 32.668 1.00 64.56 72 ARG A CA 1
ATOM 591 C C . ARG A 1 72 ? -11.290 7.373 32.860 1.00 64.56 72 ARG A C 1
ATOM 593 O O . ARG A 1 72 ? -11.168 7.809 33.997 1.00 64.56 72 ARG A O 1
ATOM 600 N N . ILE A 1 73 ? -11.157 8.139 31.770 1.00 72.19 73 ILE A N 1
ATOM 601 C CA . ILE A 1 73 ? -10.950 9.594 31.843 1.00 72.19 73 ILE A CA 1
ATOM 602 C C . ILE A 1 73 ? -12.239 10.294 32.255 1.00 72.19 73 ILE A C 1
ATOM 604 O O . ILE A 1 73 ? -12.180 11.118 33.149 1.00 72.19 73 ILE A O 1
ATOM 608 N N . LEU A 1 74 ? -13.397 9.922 31.706 1.00 70.88 74 LEU A N 1
ATOM 609 C CA . LEU A 1 74 ? -14.679 10.505 32.116 1.00 70.88 74 LEU A CA 1
ATOM 610 C C . LEU A 1 74 ? -14.993 10.228 33.592 1.00 70.88 74 LEU A C 1
ATOM 612 O O . LEU A 1 74 ? -15.542 11.090 34.272 1.00 70.88 74 LEU A O 1
ATOM 616 N N . GLN A 1 75 ? -14.651 9.041 34.106 1.00 76.00 75 GLN A N 1
ATOM 617 C CA . GLN A 1 75 ? -14.787 8.748 35.536 1.00 76.00 75 GLN A CA 1
ATOM 618 C C . GLN A 1 75 ? -13.799 9.550 36.388 1.00 76.00 75 GLN A C 1
ATOM 620 O O . GLN A 1 75 ? -14.186 10.043 37.444 1.00 76.00 75 GLN A O 1
ATOM 625 N N . ALA A 1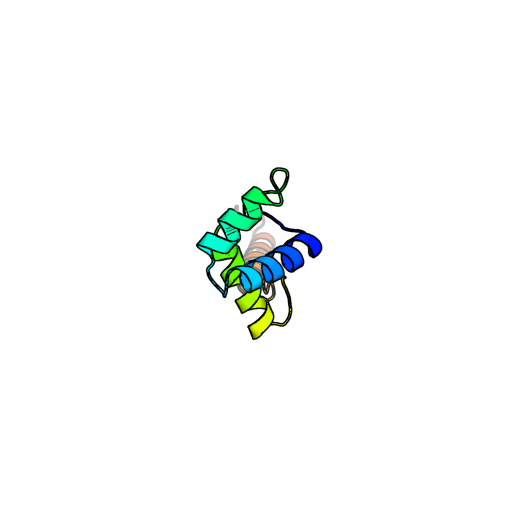 76 ? -12.555 9.712 35.929 1.00 77.31 76 ALA A N 1
ATOM 626 C CA . ALA A 1 76 ? -11.564 10.532 36.620 1.00 77.31 76 ALA A CA 1
ATOM 627 C C . ALA A 1 76 ? -11.943 12.023 36.611 1.00 77.31 76 ALA A C 1
ATOM 629 O O . ALA A 1 76 ? -11.886 12.663 37.651 1.00 77.31 76 ALA A O 1
ATOM 630 N N . GLU A 1 77 ? -12.393 12.565 35.478 1.00 78.81 77 GLU A N 1
ATOM 631 C CA . GLU A 1 77 ? -12.880 13.943 35.355 1.00 78.81 77 GLU A CA 1
ATOM 632 C C . GLU A 1 77 ? -14.079 14.190 36.267 1.00 78.81 77 GLU A C 1
ATOM 634 O O . GLU A 1 77 ? -14.093 15.192 36.972 1.00 78.81 77 GLU A O 1
ATOM 639 N N . LYS A 1 78 ? -15.044 13.259 36.322 1.00 78.38 78 LYS A N 1
ATOM 640 C CA . LYS A 1 78 ? -16.167 13.35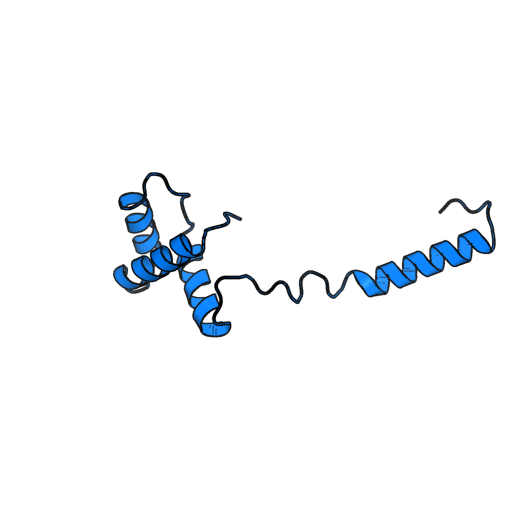3 37.267 1.00 78.38 78 LYS A CA 1
ATOM 641 C C . LYS A 1 78 ? -15.703 13.358 38.718 1.00 78.38 78 LYS A C 1
ATOM 643 O O . LYS A 1 78 ? -16.109 14.233 39.463 1.00 78.38 78 LYS A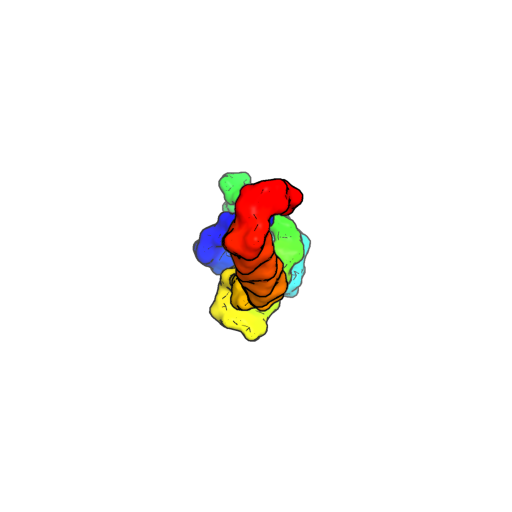 O 1
ATOM 648 N N . GLN A 1 79 ? -14.805 12.448 39.100 1.00 80.38 79 GLN A N 1
ATOM 649 C CA . GLN A 1 79 ? -14.266 12.427 40.463 1.00 80.38 79 GLN A CA 1
ATOM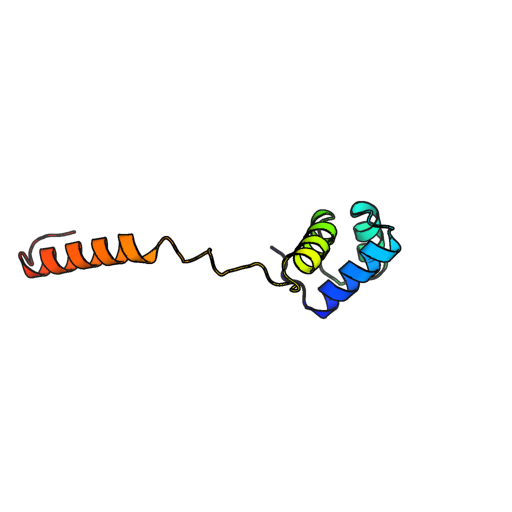 650 C C . GLN A 1 79 ? -13.515 13.711 40.829 1.00 80.38 79 GLN A C 1
ATOM 652 O O . GLN A 1 79 ? -13.565 14.129 41.981 1.00 80.38 79 GLN A O 1
ATOM 657 N N . ILE A 1 80 ? -12.816 14.330 39.876 1.00 81.12 80 ILE A N 1
ATOM 658 C CA . ILE A 1 80 ? -12.150 15.619 40.092 1.00 81.12 80 ILE A CA 1
ATOM 659 C C . ILE A 1 80 ? -13.194 16.727 40.257 1.00 81.12 80 ILE A C 1
ATOM 661 O O . ILE A 1 80 ? -13.082 17.522 41.184 1.00 81.12 80 ILE A O 1
ATOM 665 N N . LEU A 1 81 ? -14.215 16.760 39.397 1.00 81.06 81 LEU A N 1
ATOM 666 C CA . LEU A 1 81 ? -15.274 17.769 39.440 1.00 81.06 81 LEU A CA 1
ATOM 667 C C . LEU A 1 81 ? -16.055 17.709 40.758 1.00 81.06 81 LEU A C 1
ATOM 669 O O . LEU A 1 81 ? -16.187 18.730 41.426 1.00 81.06 81 LEU A O 1
ATOM 673 N N . ASP A 1 82 ? -16.464 16.506 41.170 1.00 82.38 82 ASP A N 1
ATOM 674 C CA . ASP A 1 82 ? -17.173 16.268 42.432 1.00 82.38 82 ASP A CA 1
ATOM 675 C C . ASP A 1 82 ? -16.315 16.718 43.630 1.00 82.38 82 ASP A C 1
ATOM 677 O O . ASP A 1 82 ? -16.802 17.342 44.569 1.00 82.38 82 ASP A O 1
ATOM 681 N N . ARG A 1 83 ? -15.000 16.467 43.585 1.00 77.00 83 ARG A N 1
ATOM 682 C CA . ARG A 1 83 ? -14.083 16.809 44.681 1.00 77.00 83 ARG A CA 1
ATOM 683 C C . ARG A 1 83 ? -13.755 18.302 44.768 1.00 77.00 83 ARG A C 1
ATOM 685 O O . ARG A 1 83 ? -13.509 18.791 45.867 1.00 77.00 83 ARG A O 1
ATOM 692 N N . VAL A 1 84 ? -13.762 19.011 43.640 1.00 78.88 84 VAL A N 1
ATOM 693 C CA . VAL A 1 84 ? -13.633 20.478 43.589 1.00 78.88 84 VAL A CA 1
ATOM 694 C C . VAL A 1 84 ? -14.934 21.161 44.028 1.00 78.88 84 VAL A C 1
ATOM 696 O O . VAL A 1 84 ? -14.875 22.207 44.672 1.00 78.88 84 VAL A O 1
ATOM 699 N N . GLU A 1 85 ? -16.101 20.580 43.725 1.00 75.38 85 GLU A N 1
ATOM 700 C CA . GLU A 1 85 ? -17.388 21.070 44.243 1.00 75.38 85 GLU A CA 1
ATOM 701 C C . GLU A 1 85 ? -17.507 20.895 45.765 1.00 75.38 85 GLU A C 1
ATOM 703 O O . GLU A 1 85 ? -18.008 21.793 46.444 1.00 75.38 85 GLU A O 1
ATOM 708 N N . GLU A 1 86 ? -17.027 19.773 46.310 1.00 80.25 86 GLU A N 1
ATOM 709 C CA . GLU A 1 86 ? -17.049 19.503 47.754 1.00 80.25 86 GLU A CA 1
ATOM 710 C C . GLU A 1 86 ? -16.041 20.349 48.555 1.00 80.25 86 GLU A C 1
ATOM 712 O O . GLU A 1 86 ? -16.341 20.742 49.685 1.00 80.25 86 GLU A O 1
ATOM 717 N N . ASP A 1 87 ? -14.864 20.654 47.996 1.00 76.38 87 ASP A N 1
ATOM 718 C CA . ASP A 1 87 ? -13.865 21.526 48.626 1.00 76.38 87 ASP A CA 1
ATOM 719 C C . ASP A 1 87 ? -13.164 22.424 47.584 1.00 76.38 87 ASP A C 1
ATOM 721 O O . ASP A 1 87 ? -12.191 22.010 46.945 1.00 76.38 87 ASP A O 1
ATOM 725 N N . PRO A 1 88 ? -13.602 23.691 47.438 1.00 73.69 88 PRO A N 1
ATOM 726 C CA . PRO A 1 88 ? -13.060 24.621 46.446 1.00 73.69 88 PRO A CA 1
ATOM 727 C C . PRO A 1 88 ? -11.587 24.999 46.657 1.00 73.69 88 PRO A C 1
ATOM 729 O O . PRO A 1 88 ? -10.984 25.602 45.769 1.00 73.69 88 PRO A O 1
ATOM 732 N N . ASN A 1 89 ? -11.009 24.701 47.828 1.00 76.06 89 ASN A N 1
ATOM 733 C CA . ASN A 1 89 ? -9.598 24.965 48.124 1.00 76.06 89 ASN A CA 1
ATOM 734 C C . ASN A 1 89 ? -8.691 23.759 47.840 1.00 76.06 89 ASN A C 1
ATOM 736 O O . ASN A 1 89 ? -7.471 23.864 48.012 1.00 76.06 89 ASN A O 1
ATOM 740 N N . ILE A 1 90 ? -9.241 22.624 47.393 1.00 72.44 90 ILE A N 1
ATOM 741 C CA . ILE A 1 90 ? -8.426 21.509 46.913 1.00 72.44 90 ILE A CA 1
ATOM 742 C C . ILE A 1 90 ? -7.783 21.899 45.578 1.00 72.44 90 ILE A C 1
ATOM 744 O O . ILE A 1 90 ? -8.447 22.073 44.559 1.00 72.44 90 ILE A O 1
ATOM 748 N N . SER A 1 91 ? -6.452 21.993 45.573 1.00 53.44 91 SER A N 1
ATOM 749 C CA . SER A 1 91 ? -5.677 22.006 44.333 1.00 53.44 91 SER A CA 1
ATOM 750 C C . SER A 1 91 ? -5.483 20.559 43.884 1.00 53.44 91 SER A C 1
ATOM 752 O O . SER A 1 91 ? -4.811 19.785 44.570 1.00 53.44 91 SER A O 1
ATOM 754 N N . THR A 1 92 ? -6.094 20.201 42.755 1.00 56.34 92 THR A N 1
ATOM 755 C CA . THR A 1 92 ? -5.864 18.927 42.052 1.00 56.34 92 THR A CA 1
ATOM 756 C C . THR A 1 92 ? -4.776 19.089 40.999 1.00 56.34 92 THR A C 1
ATOM 758 O O . THR A 1 92 ? -4.706 20.189 40.405 1.00 56.34 92 THR A O 1
#

Mean predicted aligned error: 12.01 Å

Nearest PDB structures (foldseek):
  2woc-assembly3_C  TM=3.049E-01  e=8.549E+00  Rhodospirillum rubrum

pLDDT: mean 83.2, std 13.77, range [52.16, 97.38]

Solvent-accessible surface area (backbone atoms only — not comparable to full-atom values): 5574 Å² total; per-residue (Å²): 129,90,84,74,52,72,68,54,51,50,52,42,53,51,38,24,56,75,38,75,70,34,34,63,55,20,38,53,52,44,49,71,77,38,73,90,53,86,86,69,56,37,66,51,48,56,50,46,53,48,35,37,73,77,68,70,38,87,67,77,84,63,82,69,79,66,70,80,60,51,66,66,46,53,51,48,52,48,55,49,52,56,48,39,72,76,36,78,83,62,84,128

Organism: NCBI:txid2755281

Secondary structure (DSSP, 8-state):
-----HHHHHHHHHHHHHTTT-HHHHHHHHHHH-TTSPPPPHHHHHHHHHHHHHHSSSS--GGGTSTTTHHHHHHHHHHHHHHHHH-TT---

Foldseek 3Di:
DDDDDVVVLVLLQVLCVVVVNQLVSSQVVCCVVCVPDDRDDSVLSVVSVVCCVPPVDSDDPCVPVPDPPPPVVVVVVVVVVVVCVVPVPDDD